Protein AF-A0A7W7PZE7-F1 (afdb_monomer_lite)

Organism: NCBI:txid1768010

Structure (mmCIF, N/CA/C/O backbone):
data_AF-A0A7W7PZE7-F1
#
_entry.id   AF-A0A7W7PZE7-F1
#
loop_
_atom_site.group_PDB
_atom_site.id
_atom_site.type_symbol
_atom_site.label_atom_id
_atom_site.label_alt_id
_atom_site.label_comp_id
_atom_site.label_asym_id
_atom_site.label_entity_id
_atom_site.label_seq_id
_atom_site.pdbx_PDB_ins_code
_atom_site.Cartn_x
_atom_site.Cartn_y
_atom_site.Cartn_z
_atom_site.occupancy
_atom_site.B_iso_or_equiv
_atom_site.auth_seq_id
_atom_site.auth_comp_id
_atom_site.auth_asym_id
_atom_site.auth_atom_id
_atom_site.pdbx_PDB_model_num
ATOM 1 N N . MET A 1 1 ? -5.953 -10.919 10.965 1.00 66.94 1 MET A N 1
ATOM 2 C CA . MET A 1 1 ? -4.791 -10.541 10.137 1.00 66.94 1 MET A CA 1
ATOM 3 C C . MET A 1 1 ? -4.738 -11.522 8.988 1.00 66.94 1 MET A C 1
ATOM 5 O O . MET A 1 1 ? -4.886 -12.712 9.246 1.00 66.94 1 MET A O 1
ATOM 9 N N . SER A 1 2 ? -4.604 -11.044 7.757 1.00 80.31 2 SER A N 1
ATOM 10 C CA . SER A 1 2 ? -4.505 -11.894 6.566 1.00 80.31 2 SER A CA 1
ATOM 11 C C . SER A 1 2 ? -3.326 -11.434 5.724 1.00 80.31 2 SER A C 1
ATOM 13 O O . SER A 1 2 ? -3.260 -10.255 5.374 1.00 80.31 2 SER A O 1
ATOM 15 N N . GLN A 1 3 ? -2.411 -12.352 5.419 1.00 86.31 3 GLN A N 1
ATOM 16 C CA . GLN A 1 3 ? -1.365 -12.116 4.433 1.00 86.31 3 GLN A CA 1
ATOM 17 C C . GLN A 1 3 ? -1.942 -12.370 3.040 1.00 86.31 3 GLN A C 1
ATOM 19 O O . GLN A 1 3 ? -2.622 -13.373 2.824 1.00 86.31 3 GLN A O 1
ATOM 24 N N . GLN A 1 4 ? -1.689 -11.442 2.132 1.00 87.06 4 GLN A N 1
ATOM 25 C CA . GLN A 1 4 ? -2.063 -11.490 0.728 1.00 87.06 4 GLN A CA 1
ATOM 26 C C . GLN A 1 4 ? -0.790 -11.436 -0.122 1.00 87.06 4 GLN A C 1
ATOM 28 O O . GLN A 1 4 ? 0.252 -10.951 0.329 1.00 87.06 4 GLN A O 1
ATOM 33 N N . GLU A 1 5 ? -0.876 -11.975 -1.330 1.00 89.06 5 GLU A N 1
ATOM 34 C CA . GLU A 1 5 ? 0.206 -12.034 -2.309 1.00 89.06 5 GLU A CA 1
ATOM 35 C C . GLU A 1 5 ? -0.372 -11.638 -3.660 1.00 89.06 5 GLU A C 1
ATOM 37 O O . GLU A 1 5 ? -1.412 -12.160 -4.057 1.00 89.06 5 GLU A O 1
ATOM 42 N N . GLU A 1 6 ? 0.292 -10.706 -4.331 1.00 86.06 6 GLU A N 1
ATOM 43 C CA . GLU A 1 6 ? -0.097 -10.204 -5.643 1.00 86.06 6 GLU A CA 1
ATOM 44 C C . GLU A 1 6 ? 1.108 -10.313 -6.570 1.00 86.06 6 GLU A C 1
ATOM 46 O O . GLU A 1 6 ? 2.214 -9.882 -6.229 1.00 86.06 6 GLU A O 1
ATOM 51 N N . SER A 1 7 ? 0.891 -10.899 -7.745 1.00 89.69 7 SER A N 1
ATOM 52 C CA . SER A 1 7 ? 1.928 -11.057 -8.758 1.00 89.69 7 SER A CA 1
ATOM 53 C C . SER A 1 7 ? 1.374 -10.886 -10.166 1.00 89.69 7 SER A C 1
ATOM 55 O O . SER A 1 7 ? 0.198 -11.147 -10.428 1.00 89.69 7 SER A O 1
ATOM 57 N N . GLY A 1 8 ? 2.225 -10.433 -11.082 1.00 88.38 8 GLY A N 1
ATOM 58 C CA . GLY A 1 8 ? 1.850 -10.228 -12.474 1.00 88.38 8 GLY A CA 1
ATOM 59 C C . GLY A 1 8 ? 2.767 -9.258 -13.202 1.00 88.38 8 GLY A C 1
ATOM 60 O O . GLY A 1 8 ? 3.883 -8.976 -12.770 1.00 88.38 8 GLY A O 1
ATOM 61 N N . ASP A 1 9 ? 2.260 -8.728 -14.313 1.00 87.69 9 ASP A N 1
ATOM 62 C CA . ASP A 1 9 ? 2.932 -7.720 -15.125 1.00 87.69 9 ASP A CA 1
ATOM 63 C C . ASP A 1 9 ? 1.982 -6.551 -15.380 1.00 87.69 9 ASP A C 1
ATOM 65 O O . ASP A 1 9 ? 0.841 -6.737 -15.811 1.00 87.69 9 ASP A O 1
ATOM 69 N N . GLY A 1 10 ? 2.445 -5.327 -15.143 1.00 86.75 10 GLY A N 1
ATOM 70 C CA . GLY A 1 10 ? 1.607 -4.154 -15.359 1.00 86.75 10 GLY A CA 1
ATOM 71 C C . GLY A 1 10 ? 2.323 -2.829 -15.166 1.00 86.75 10 GLY A C 1
ATOM 72 O O . GLY A 1 10 ? 3.478 -2.760 -14.758 1.00 86.75 10 GLY A O 1
ATOM 73 N N . THR A 1 11 ? 1.611 -1.749 -15.463 1.00 87.56 11 THR A N 1
ATOM 74 C CA . THR A 1 11 ? 2.062 -0.392 -15.138 1.00 87.56 11 THR A CA 1
ATOM 75 C C . THR A 1 11 ? 1.926 -0.126 -13.641 1.00 87.56 11 THR A C 1
ATOM 77 O O . THR A 1 11 ? 1.115 -0.754 -12.958 1.00 87.56 11 THR A O 1
ATOM 80 N N . ALA A 1 12 ? 2.639 0.877 -13.127 1.00 82.00 12 ALA A N 1
ATOM 81 C CA . ALA A 1 12 ? 2.484 1.305 -11.734 1.00 82.00 12 ALA A CA 1
ATOM 82 C C . ALA A 1 12 ? 1.017 1.631 -11.373 1.00 82.00 12 ALA A C 1
ATOM 84 O O . ALA A 1 12 ? 0.568 1.339 -10.268 1.00 82.00 12 ALA A O 1
ATOM 85 N N . ALA A 1 13 ? 0.255 2.194 -12.321 1.00 80.50 13 ALA A N 1
ATOM 86 C CA . ALA A 1 13 ? -1.158 2.511 -12.128 1.00 80.50 13 ALA A CA 1
ATOM 87 C C . ALA A 1 13 ? -2.029 1.251 -11.995 1.00 80.50 13 ALA A C 1
ATOM 89 O O . ALA A 1 13 ? -2.841 1.173 -11.078 1.00 80.50 13 ALA A O 1
ATOM 90 N N . SER A 1 14 ? -1.833 0.252 -12.862 1.00 84.69 14 SER A N 1
ATOM 91 C CA . SER A 1 14 ? -2.598 -1.003 -12.799 1.00 84.69 14 SER A CA 1
ATOM 92 C C . SER A 1 14 ? -2.240 -1.852 -11.578 1.00 84.69 14 SER A C 1
ATOM 94 O O . SER A 1 14 ? -3.105 -2.532 -11.038 1.00 84.69 14 SER A O 1
ATOM 96 N N . ILE A 1 15 ? -0.985 -1.801 -11.116 1.00 86.50 15 ILE A N 1
ATOM 97 C CA . ILE A 1 15 ? -0.561 -2.501 -9.894 1.00 86.50 15 ILE A CA 1
ATOM 98 C C . ILE A 1 15 ? -1.246 -1.889 -8.667 1.00 86.50 15 ILE A C 1
ATOM 100 O O . ILE A 1 15 ? -1.814 -2.605 -7.846 1.00 86.50 15 ILE A O 1
ATOM 104 N N . ASN A 1 16 ? -1.258 -0.557 -8.569 1.00 83.81 16 ASN A N 1
ATOM 105 C CA . ASN A 1 16 ? -1.967 0.139 -7.497 1.00 83.81 16 ASN A CA 1
ATOM 106 C C . ASN A 1 16 ? -3.475 -0.140 -7.530 1.00 83.81 16 ASN A C 1
ATOM 108 O O . ASN A 1 16 ? -4.083 -0.321 -6.479 1.00 83.81 16 ASN A O 1
ATOM 112 N N . GLU A 1 17 ? -4.086 -0.183 -8.715 1.00 82.38 17 GLU A N 1
ATOM 113 C CA . GLU A 1 17 ? -5.503 -0.524 -8.860 1.00 82.38 17 GLU A CA 1
ATOM 114 C C . GLU A 1 17 ? -5.819 -1.910 -8.301 1.00 82.38 17 GLU A C 1
ATOM 116 O O . GLU A 1 17 ? -6.759 -2.042 -7.520 1.00 82.38 17 GLU A O 1
ATOM 121 N N . GLN A 1 18 ? -5.000 -2.916 -8.614 1.00 84.62 18 GLN A N 1
ATOM 122 C CA . GLN A 1 18 ? -5.161 -4.262 -8.060 1.00 84.62 18 GLN A CA 1
ATOM 123 C C . GLN A 1 18 ? -4.983 -4.283 -6.539 1.00 84.62 18 GLN A C 1
ATOM 125 O O . GLN A 1 18 ? -5.824 -4.832 -5.830 1.00 84.62 18 GLN A O 1
ATOM 130 N N . PHE A 1 19 ? -3.951 -3.611 -6.022 1.00 85.75 19 PHE A N 1
ATOM 131 C CA . PHE A 1 19 ? -3.728 -3.475 -4.582 1.00 85.75 19 PHE A CA 1
ATOM 132 C C . PHE A 1 19 ? -4.938 -2.865 -3.858 1.00 85.75 19 PHE A C 1
ATOM 134 O O . PHE A 1 19 ? -5.409 -3.399 -2.852 1.00 85.75 19 PHE A O 1
ATOM 141 N N . PHE A 1 20 ? -5.480 -1.759 -4.374 1.00 83.94 20 PHE A N 1
ATOM 142 C CA . PHE A 1 20 ? -6.634 -1.110 -3.758 1.00 83.94 20 PHE A CA 1
ATOM 143 C C . PHE A 1 20 ? -7.923 -1.893 -3.949 1.00 83.94 20 PHE A C 1
ATOM 145 O O . PHE A 1 20 ? -8.741 -1.910 -3.033 1.00 83.94 20 PHE A O 1
ATOM 152 N N . ALA A 1 21 ? -8.099 -2.585 -5.073 1.00 81.56 21 ALA A N 1
ATOM 153 C CA . ALA A 1 21 ? -9.205 -3.515 -5.240 1.00 81.56 21 ALA A CA 1
ATOM 154 C C . ALA A 1 21 ? -9.149 -4.629 -4.182 1.00 81.56 21 ALA A C 1
ATOM 156 O O . ALA A 1 21 ? -10.174 -4.926 -3.579 1.00 81.56 21 ALA A O 1
ATOM 157 N N . ALA A 1 22 ? -7.970 -5.184 -3.881 1.00 81.56 22 ALA A N 1
ATOM 158 C CA . ALA A 1 22 ? -7.802 -6.219 -2.858 1.00 81.56 22 ALA A CA 1
ATOM 159 C C . ALA A 1 22 ? -8.098 -5.710 -1.434 1.00 81.56 22 ALA A C 1
ATOM 161 O O . ALA A 1 22 ? -8.791 -6.378 -0.663 1.00 81.56 22 ALA A O 1
ATOM 162 N N . ILE A 1 23 ? -7.634 -4.503 -1.089 1.00 79.81 23 ILE A N 1
ATOM 163 C CA . ILE A 1 23 ? -7.888 -3.884 0.225 1.00 79.81 23 ILE A CA 1
ATOM 164 C C . ILE A 1 23 ? -9.363 -3.501 0.386 1.00 79.81 23 ILE A C 1
ATOM 166 O O . ILE A 1 23 ? -9.983 -3.752 1.422 1.00 79.81 23 ILE A O 1
ATOM 170 N N . LEU A 1 24 ? -9.946 -2.909 -0.654 1.00 77.62 24 LEU A N 1
ATOM 171 C CA . LEU A 1 24 ? -11.306 -2.387 -0.626 1.00 77.62 24 LEU A CA 1
ATOM 172 C C . LEU A 1 24 ? -12.354 -3.436 -1.016 1.00 77.62 24 LEU A C 1
ATOM 174 O O . LEU A 1 24 ? -13.534 -3.143 -0.888 1.00 77.62 24 LEU A O 1
ATOM 178 N N . ALA A 1 25 ? -11.982 -4.661 -1.406 1.00 70.31 25 ALA A N 1
ATOM 179 C CA . ALA A 1 25 ? -12.926 -5.732 -1.757 1.00 70.31 25 ALA A CA 1
ATOM 180 C C . ALA A 1 25 ? -13.952 -6.034 -0.647 1.00 70.31 25 ALA A C 1
ATOM 182 O O . ALA A 1 25 ? -15.060 -6.490 -0.926 1.00 70.31 25 ALA A O 1
ATOM 183 N N . GLY A 1 26 ? -13.601 -5.772 0.619 1.00 62.88 26 GLY A N 1
ATOM 184 C CA . GLY A 1 26 ? -14.521 -5.896 1.756 1.00 62.88 26 GLY A CA 1
ATOM 185 C C . GLY A 1 26 ? -15.591 -4.798 1.832 1.00 62.88 26 GLY A C 1
ATOM 186 O O . GLY A 1 26 ? -16.571 -4.942 2.561 1.00 62.88 26 GLY A O 1
ATOM 187 N N . LEU A 1 27 ? -15.420 -3.709 1.087 1.00 61.91 27 LEU A N 1
ATOM 188 C CA . LEU A 1 27 ? -16.374 -2.623 0.934 1.00 61.91 27 LEU A CA 1
ATOM 189 C C . LEU A 1 27 ? -17.111 -2.863 -0.375 1.00 61.91 27 LEU A C 1
ATOM 191 O O . LEU A 1 27 ? -16.576 -2.654 -1.457 1.00 61.91 27 LEU A O 1
ATOM 195 N N . SER A 1 28 ? -18.351 -3.323 -0.297 1.00 55.59 28 SER A N 1
ATOM 196 C CA . SER A 1 28 ? -19.203 -3.443 -1.476 1.00 55.59 28 SER A CA 1
ATOM 197 C C . SER A 1 28 ? -19.337 -2.075 -2.168 1.00 55.59 28 SER A C 1
ATOM 199 O O . SER A 1 28 ? -20.077 -1.216 -1.687 1.00 55.59 28 SER A O 1
ATOM 201 N N . GLY A 1 29 ? -18.614 -1.854 -3.267 1.00 62.59 29 GLY A N 1
ATOM 202 C CA . GLY A 1 29 ? -18.602 -0.583 -3.988 1.00 62.59 29 GLY A CA 1
ATOM 203 C C . GLY A 1 29 ? -17.590 -0.565 -5.132 1.00 62.59 29 GLY A C 1
ATOM 204 O O . GLY A 1 29 ? -16.613 -1.308 -5.123 1.00 62.59 29 GLY A O 1
ATOM 205 N N . ASP A 1 30 ? -17.846 0.277 -6.131 1.00 67.94 30 ASP A N 1
ATOM 206 C CA . ASP A 1 30 ? -16.893 0.541 -7.209 1.00 67.94 30 ASP A CA 1
ATOM 207 C C . ASP A 1 30 ? -15.749 1.424 -6.683 1.00 67.94 30 ASP A C 1
ATOM 209 O O . ASP A 1 30 ? -15.992 2.490 -6.111 1.00 67.94 30 ASP A O 1
ATOM 213 N N . VAL A 1 31 ? -14.506 0.974 -6.866 1.00 69.31 31 VAL A N 1
ATOM 214 C CA . VAL A 1 31 ? -13.285 1.686 -6.456 1.00 69.31 31 VAL A CA 1
ATOM 215 C C . VAL A 1 31 ? -12.789 2.671 -7.514 1.00 69.31 31 VAL A C 1
ATOM 217 O O . VAL A 1 31 ? -11.997 3.561 -7.194 1.00 69.31 31 VAL A O 1
ATOM 220 N N . ALA A 1 32 ? -13.281 2.580 -8.754 1.00 74.50 32 ALA A N 1
ATOM 221 C CA . ALA A 1 32 ? -12.875 3.459 -9.847 1.00 74.50 32 ALA A CA 1
ATOM 222 C C . ALA A 1 32 ? -13.007 4.965 -9.522 1.00 74.50 32 ALA A C 1
ATOM 224 O O . ALA A 1 32 ? -12.082 5.715 -9.847 1.00 74.50 32 ALA A O 1
ATOM 225 N N . PRO A 1 33 ? -14.063 5.448 -8.826 1.00 78.50 33 PRO A N 1
ATOM 226 C CA . PRO A 1 33 ? -14.209 6.872 -8.513 1.00 78.50 33 PRO A CA 1
ATOM 227 C C . PRO A 1 33 ? -13.128 7.434 -7.582 1.00 78.50 33 PRO A C 1
ATOM 229 O O . PRO A 1 33 ? -12.837 8.628 -7.640 1.00 78.50 33 PRO A O 1
ATOM 232 N N . ILE A 1 34 ? -12.538 6.601 -6.716 1.00 78.62 34 ILE A N 1
ATOM 233 C CA . ILE A 1 34 ? -11.526 7.026 -5.734 1.00 78.62 34 ILE A CA 1
ATOM 234 C C . ILE A 1 34 ? -10.097 6.664 -6.166 1.00 78.62 34 ILE A C 1
ATOM 236 O O . ILE A 1 34 ? -9.128 7.178 -5.608 1.00 78.62 34 ILE A O 1
ATOM 240 N N . LEU A 1 35 ? -9.946 5.842 -7.206 1.00 76.75 35 LEU A N 1
ATOM 241 C CA . LEU A 1 35 ? -8.659 5.327 -7.665 1.00 76.75 35 LEU A CA 1
ATOM 242 C C . LEU A 1 35 ? -7.646 6.435 -7.998 1.00 76.75 35 LEU A C 1
ATOM 244 O O . LEU A 1 35 ? -6.460 6.298 -7.706 1.00 76.75 35 LEU A O 1
ATOM 248 N N . GLY A 1 36 ? -8.101 7.560 -8.559 1.00 80.31 36 GLY A N 1
ATOM 249 C CA . GLY A 1 36 ? -7.237 8.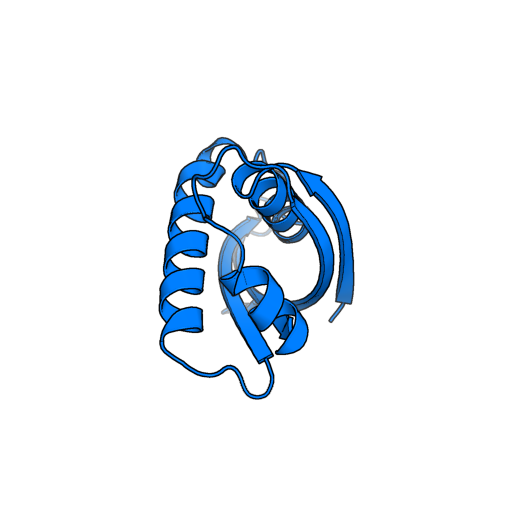712 -8.838 1.00 80.31 36 GLY A CA 1
ATOM 250 C C . GLY A 1 36 ? -6.595 9.298 -7.575 1.00 80.31 36 GLY A C 1
ATOM 251 O O . GLY A 1 36 ? -5.390 9.548 -7.554 1.00 80.31 36 GLY A O 1
ATOM 252 N N . TYR A 1 37 ? -7.381 9.451 -6.506 1.00 83.25 37 TYR A N 1
ATOM 253 C CA . TYR A 1 37 ? -6.891 9.911 -5.206 1.00 83.25 37 TYR A CA 1
ATOM 254 C C . TYR A 1 37 ? -5.924 8.895 -4.585 1.00 83.25 37 TYR A C 1
ATOM 256 O O . TYR A 1 37 ? -4.824 9.252 -4.169 1.00 83.25 37 TYR A O 1
ATOM 264 N N . LEU A 1 38 ? -6.290 7.612 -4.600 1.00 83.25 38 LEU A N 1
ATOM 265 C CA . LEU A 1 38 ? -5.472 6.536 -4.036 1.00 83.25 38 LEU A CA 1
ATOM 266 C C . LEU A 1 38 ? -4.119 6.388 -4.750 1.00 83.25 38 LEU A C 1
ATOM 268 O O . LEU A 1 38 ? -3.088 6.211 -4.101 1.00 83.25 38 LEU A O 1
ATOM 272 N N . ASN A 1 39 ? -4.092 6.544 -6.076 1.00 81.69 39 ASN A N 1
ATOM 273 C CA . ASN A 1 39 ? -2.852 6.580 -6.852 1.00 81.69 39 ASN A CA 1
ATOM 274 C C . ASN A 1 39 ? -1.943 7.747 -6.449 1.00 81.69 39 ASN A C 1
ATOM 276 O O . ASN A 1 39 ? -0.723 7.580 -6.367 1.00 81.69 39 ASN A O 1
ATOM 280 N N . GLN A 1 40 ? -2.522 8.919 -6.181 1.00 83.88 40 GLN A N 1
ATOM 281 C CA . GLN A 1 40 ? -1.761 10.076 -5.723 1.00 83.88 40 GLN A CA 1
ATOM 282 C C . GLN A 1 40 ? -1.177 9.854 -4.321 1.00 83.88 40 GLN A C 1
ATOM 284 O O . GLN A 1 40 ? -0.007 10.164 -4.093 1.00 83.88 40 GLN A O 1
ATOM 289 N N . GLU A 1 41 ? -1.939 9.253 -3.406 1.00 84.56 41 GLU A N 1
ATOM 290 C CA . GLU A 1 41 ? -1.427 8.912 -2.075 1.00 84.56 41 GLU A CA 1
ATOM 291 C C . GLU A 1 41 ? -0.327 7.844 -2.122 1.00 84.56 41 GLU A C 1
ATOM 293 O O . GLU A 1 41 ? 0.670 7.963 -1.412 1.00 84.56 41 GLU A O 1
ATOM 298 N N . MET A 1 42 ? -0.415 6.854 -3.017 1.00 83.62 42 MET A N 1
ATOM 299 C CA . MET A 1 42 ? 0.682 5.896 -3.218 1.00 83.62 42 MET A CA 1
ATOM 300 C C . MET A 1 42 ? 1.959 6.565 -3.720 1.00 83.62 42 MET A C 1
ATOM 302 O O . MET A 1 42 ? 3.047 6.238 -3.245 1.00 83.62 42 MET A O 1
ATOM 306 N N . ALA A 1 43 ? 1.850 7.533 -4.633 1.00 83.25 43 ALA A N 1
ATOM 307 C CA . ALA A 1 43 ? 3.006 8.314 -5.063 1.00 83.25 43 ALA A CA 1
ATOM 308 C C . ALA A 1 43 ? 3.626 9.095 -3.887 1.00 83.25 43 ALA A C 1
ATOM 310 O O . ALA A 1 43 ? 4.852 9.141 -3.752 1.00 83.25 43 ALA A O 1
ATOM 311 N N . ASN A 1 44 ? 2.800 9.643 -2.987 1.00 84.50 44 ASN A N 1
ATOM 312 C CA . ASN A 1 44 ? 3.275 10.299 -1.766 1.00 84.50 44 ASN A CA 1
ATOM 313 C C . ASN A 1 44 ? 3.994 9.316 -0.832 1.00 84.50 44 ASN A C 1
ATOM 315 O O . ASN A 1 44 ? 5.090 9.627 -0.357 1.00 84.50 44 ASN A O 1
ATOM 319 N N . ILE A 1 45 ? 3.420 8.129 -0.601 1.00 84.94 45 ILE A N 1
ATOM 320 C CA . ILE A 1 45 ? 4.047 7.061 0.191 1.00 84.94 45 ILE A CA 1
ATOM 321 C C . ILE A 1 45 ? 5.406 6.718 -0.414 1.00 84.94 45 ILE A C 1
ATOM 323 O O . ILE A 1 45 ? 6.401 6.719 0.302 1.00 84.94 45 ILE A O 1
ATOM 327 N N . GLN A 1 46 ? 5.493 6.546 -1.735 1.00 85.56 46 GLN A N 1
ATOM 328 C CA . GLN A 1 46 ? 6.753 6.260 -2.417 1.00 85.56 46 GLN A CA 1
ATOM 329 C C . GLN A 1 46 ? 7.821 7.332 -2.174 1.00 85.56 46 GLN A C 1
ATOM 331 O O . GLN A 1 46 ? 8.979 7.006 -1.905 1.00 85.56 46 GLN A O 1
ATOM 336 N N . VAL A 1 47 ? 7.448 8.613 -2.230 1.00 85.25 47 VAL A N 1
ATOM 337 C CA . VAL A 1 47 ? 8.363 9.725 -1.935 1.00 85.25 47 VAL A CA 1
ATOM 338 C C . VAL A 1 47 ? 8.847 9.680 -0.483 1.00 85.25 47 VAL A C 1
ATOM 340 O O . VAL A 1 47 ? 10.023 9.945 -0.232 1.00 85.25 47 VAL A O 1
ATOM 343 N N . GLN A 1 48 ? 7.979 9.348 0.475 1.00 83.62 48 GLN A N 1
ATOM 344 C CA . GLN A 1 48 ? 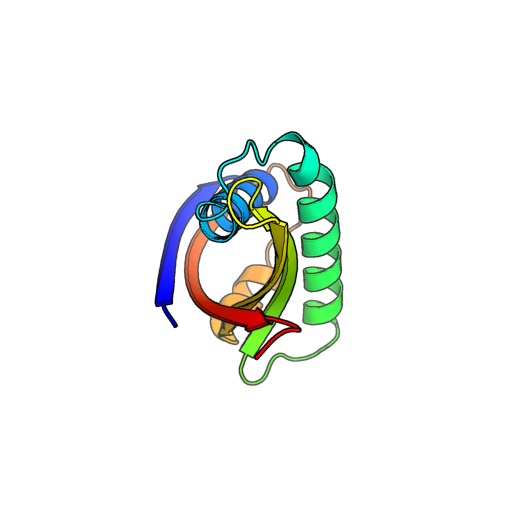8.369 9.232 1.885 1.00 83.62 48 GLN A CA 1
ATOM 345 C C . GLN A 1 48 ? 9.261 8.010 2.133 1.00 83.62 48 GLN A C 1
ATOM 347 O O . GLN A 1 48 ? 10.291 8.137 2.798 1.00 83.62 48 GLN A O 1
ATOM 352 N N . THR A 1 49 ? 8.934 6.867 1.528 1.00 84.31 49 THR A N 1
ATOM 353 C CA . THR A 1 49 ? 9.742 5.642 1.570 1.00 84.31 49 THR A CA 1
ATOM 354 C C . THR A 1 49 ? 11.132 5.874 0.970 1.00 84.31 49 THR A C 1
ATOM 356 O O . THR A 1 49 ? 12.122 5.432 1.531 1.00 84.31 49 THR A O 1
ATOM 359 N N . LYS A 1 50 ? 11.259 6.660 -0.109 1.00 84.62 50 LYS A N 1
ATOM 360 C CA . LYS A 1 50 ? 12.568 7.036 -0.684 1.00 84.62 50 LYS A CA 1
ATOM 361 C C . LYS A 1 50 ? 13.425 7.898 0.252 1.00 84.62 50 LYS A C 1
ATOM 363 O O . LYS A 1 50 ? 14.650 7.850 0.178 1.00 84.62 50 LYS A O 1
ATOM 368 N N . LYS A 1 51 ? 12.804 8.712 1.112 1.00 84.88 51 LYS A N 1
ATOM 369 C CA . LYS A 1 51 ? 13.509 9.609 2.048 1.00 84.88 51 LYS A CA 1
ATOM 370 C C . LYS A 1 51 ? 14.001 8.900 3.308 1.00 84.88 51 LYS A C 1
ATOM 372 O O . LYS A 1 51 ? 14.898 9.415 3.973 1.00 84.88 51 LYS A O 1
ATOM 377 N N . SER A 1 52 ? 13.412 7.757 3.644 1.00 78.31 52 SER A N 1
ATOM 378 C CA . SER A 1 52 ? 13.637 7.057 4.907 1.00 78.31 52 SER A CA 1
ATOM 379 C C . SER A 1 52 ? 13.971 5.600 4.637 1.00 78.31 52 SER A C 1
ATOM 381 O O . SER A 1 52 ? 13.171 4.884 4.051 1.00 78.31 52 SER A O 1
ATOM 383 N N . LYS A 1 53 ? 15.132 5.124 5.095 1.00 78.44 53 LYS A N 1
ATOM 384 C CA . LYS A 1 53 ? 15.472 3.704 4.957 1.00 78.44 53 LYS A CA 1
ATOM 385 C C . LYS A 1 53 ? 14.467 2.860 5.748 1.00 78.44 53 LYS A C 1
ATOM 387 O O . LYS A 1 53 ? 14.458 2.920 6.976 1.00 78.44 53 LYS A O 1
ATOM 392 N N . VAL A 1 54 ? 13.649 2.072 5.051 1.00 83.38 54 VAL A N 1
ATOM 393 C CA . VAL A 1 54 ? 12.746 1.100 5.678 1.00 83.38 54 VAL A CA 1
ATOM 394 C C . VAL A 1 54 ? 13.592 -0.020 6.271 1.00 83.38 54 VAL A C 1
ATOM 396 O O . VAL A 1 54 ? 14.340 -0.687 5.563 1.00 83.38 54 VAL A O 1
ATOM 399 N N . THR A 1 55 ? 13.523 -0.199 7.587 1.00 79.31 55 THR A N 1
ATOM 400 C CA . THR A 1 55 ? 14.321 -1.205 8.309 1.00 79.31 55 THR A CA 1
ATOM 401 C C . THR A 1 55 ? 13.526 -2.440 8.713 1.00 79.31 55 THR A C 1
ATOM 403 O O . THR A 1 55 ? 14.130 -3.430 9.112 1.00 79.31 55 THR A O 1
ATOM 406 N N . SER A 1 56 ? 12.194 -2.392 8.624 1.00 86.06 56 SER A N 1
ATOM 407 C CA . SER A 1 56 ? 11.314 -3.506 8.988 1.00 86.06 56 SER A CA 1
ATOM 408 C C . SER A 1 56 ? 10.095 -3.555 8.073 1.00 86.06 56 SER A C 1
ATOM 410 O O . SER A 1 56 ? 10.023 -4.407 7.191 1.00 86.06 56 SER A O 1
ATOM 412 N N . GLU A 1 57 ? 9.162 -2.621 8.256 1.00 87.62 57 GLU A N 1
ATOM 413 C CA . GLU A 1 57 ? 7.876 -2.602 7.562 1.00 87.62 57 GLU A CA 1
ATOM 414 C C . GLU A 1 57 ? 7.547 -1.190 7.077 1.00 87.62 57 GLU A C 1
ATOM 416 O O . GLU A 1 57 ? 7.962 -0.196 7.680 1.00 87.62 57 GLU A O 1
ATOM 421 N N . PHE A 1 58 ? 6.783 -1.111 5.994 1.00 87.50 58 PHE A N 1
ATOM 422 C CA . PHE A 1 58 ? 6.169 0.122 5.514 1.00 87.50 58 PHE A CA 1
ATOM 423 C C . PHE A 1 58 ? 4.735 -0.169 5.086 1.00 87.50 58 PHE A C 1
ATOM 425 O O . PHE A 1 58 ? 4.403 -1.298 4.726 1.00 87.50 58 PHE A O 1
ATOM 432 N N . GLY A 1 59 ? 3.871 0.836 5.128 1.00 86.12 59 GLY A N 1
ATOM 433 C CA . GLY A 1 59 ? 2.464 0.614 4.849 1.00 86.12 59 GLY A CA 1
ATOM 434 C C . GLY A 1 59 ? 1.631 1.877 4.902 1.00 86.12 59 GLY A C 1
ATOM 435 O O . GLY A 1 59 ? 2.148 2.986 5.040 1.00 86.12 59 GLY A O 1
ATOM 436 N N . THR A 1 60 ? 0.324 1.679 4.807 1.00 85.50 60 THR A N 1
ATOM 437 C CA . THR A 1 60 ? -0.684 2.730 4.883 1.00 85.50 60 THR A CA 1
ATOM 438 C C . THR A 1 60 ? -1.840 2.304 5.778 1.00 85.50 60 THR A C 1
ATOM 440 O O . THR A 1 60 ? -2.129 1.115 5.931 1.00 85.50 60 THR A O 1
ATOM 443 N N . VAL A 1 61 ? -2.504 3.288 6.381 1.00 85.81 61 VAL A N 1
ATOM 444 C CA . VAL A 1 61 ? -3.729 3.093 7.157 1.00 85.81 61 VAL A CA 1
ATOM 445 C C . VAL A 1 61 ? -4.884 3.700 6.374 1.00 85.81 61 VAL A C 1
ATOM 447 O O . VAL A 1 61 ? -4.854 4.885 6.048 1.00 85.81 61 VAL A O 1
ATOM 450 N N . ILE A 1 62 ? -5.919 2.905 6.118 1.00 81.44 62 ILE A N 1
ATOM 451 C CA . ILE A 1 62 ? -7.166 3.356 5.500 1.00 81.44 62 ILE A CA 1
ATOM 452 C C . ILE A 1 62 ? -8.266 3.331 6.558 1.00 81.44 62 ILE A C 1
ATOM 454 O O . ILE A 1 62 ? -8.562 2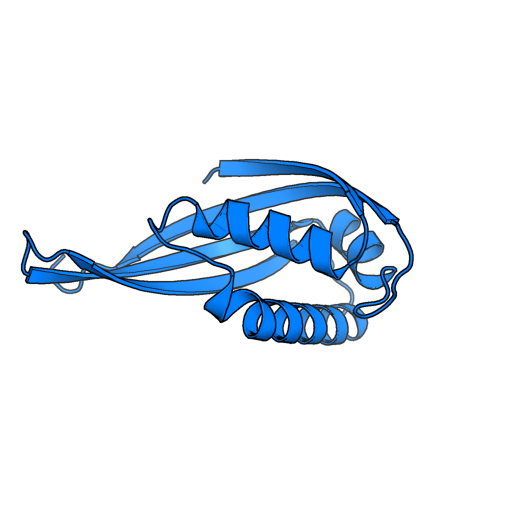.289 7.139 1.00 81.44 62 ILE A O 1
ATOM 458 N N . GLY A 1 63 ? -8.860 4.493 6.823 1.00 80.69 63 GLY A N 1
ATOM 459 C CA . GLY A 1 63 ? -10.041 4.626 7.671 1.00 80.69 63 GLY A CA 1
ATOM 460 C C . GLY A 1 63 ? -11.312 4.581 6.831 1.00 80.69 63 GLY A C 1
ATOM 461 O O . GLY A 1 63 ? -11.436 5.307 5.847 1.00 80.69 63 GLY A O 1
ATOM 462 N N . LEU A 1 64 ? -12.258 3.738 7.226 1.00 77.44 64 LEU A N 1
ATOM 463 C CA . LEU A 1 64 ? -13.502 3.482 6.515 1.00 77.44 64 LEU A CA 1
ATOM 464 C C . LEU A 1 64 ? -14.659 3.728 7.466 1.00 77.44 64 LEU A C 1
ATOM 466 O O . LEU A 1 64 ? -14.725 3.121 8.530 1.00 77.44 64 LEU A O 1
ATOM 470 N N . ILE A 1 65 ? -15.573 4.611 7.082 1.00 76.50 65 ILE A N 1
ATOM 471 C CA . ILE A 1 65 ? -16.781 4.888 7.856 1.00 76.50 65 ILE A CA 1
ATOM 472 C C . ILE A 1 65 ? -17.946 4.265 7.100 1.00 76.50 65 ILE A C 1
ATOM 474 O O . ILE A 1 65 ? -18.290 4.707 6.005 1.00 76.50 65 ILE A O 1
ATOM 478 N N . SER A 1 66 ? -18.536 3.226 7.682 1.00 70.12 66 SER A N 1
ATOM 479 C CA . SER A 1 66 ? -19.715 2.563 7.141 1.00 70.12 66 SER A CA 1
ATOM 480 C C . SER A 1 66 ? -20.935 2.912 7.979 1.00 70.12 66 SER A C 1
ATOM 482 O O . SER A 1 66 ? -20.926 2.803 9.206 1.00 70.12 66 SER A O 1
ATOM 484 N N . VAL A 1 67 ? -22.008 3.309 7.301 1.00 66.31 67 VAL A N 1
ATOM 485 C CA . VAL A 1 67 ? -23.338 3.389 7.900 1.00 66.31 67 VAL A CA 1
ATOM 486 C C . VAL A 1 67 ? -24.055 2.107 7.514 1.00 66.31 67 VAL A C 1
ATOM 488 O O . VAL A 1 67 ? -24.464 1.962 6.366 1.00 66.31 67 VAL A O 1
ATOM 491 N N . MET A 1 68 ? -24.207 1.170 8.452 1.00 61.72 68 MET A N 1
ATOM 492 C CA . MET A 1 68 ? -25.044 -0.009 8.225 1.00 61.72 68 MET A CA 1
ATOM 493 C C . MET A 1 68 ? -26.516 0.404 8.376 1.00 61.72 68 MET A C 1
ATOM 495 O O . MET A 1 68 ? -26.965 0.599 9.510 1.00 61.72 68 MET A O 1
ATOM 499 N N . PRO A 1 69 ? -27.305 0.517 7.285 1.00 54.47 69 PRO A N 1
ATOM 500 C CA . PRO A 1 69 ? -28.642 1.117 7.351 1.00 54.47 69 PRO A CA 1
ATOM 501 C C . PRO A 1 69 ? -29.608 0.324 8.238 1.00 54.47 69 PRO A C 1
ATOM 503 O O . PRO A 1 69 ? -30.523 0.889 8.823 1.00 54.47 69 PRO A O 1
ATOM 506 N N . VAL A 1 70 ? -29.381 -0.988 8.362 1.00 56.75 70 VAL A N 1
ATOM 507 C CA . VAL A 1 70 ? -30.202 -1.903 9.169 1.00 56.75 70 VAL A CA 1
ATOM 508 C C . VAL A 1 70 ? -29.929 -1.760 10.671 1.00 56.75 70 VAL A C 1
ATOM 510 O O . VAL A 1 70 ? -30.813 -2.034 11.474 1.00 56.75 70 VAL A O 1
ATOM 513 N N . LEU A 1 71 ? -28.724 -1.330 11.059 1.00 57.84 71 LEU A N 1
ATOM 514 C CA . LEU A 1 71 ? -28.319 -1.235 12.466 1.00 57.84 71 LEU A CA 1
ATOM 515 C C . LEU A 1 71 ? -28.330 0.208 12.990 1.00 57.84 71 LEU A C 1
ATOM 517 O O . LEU A 1 71 ? -28.319 0.400 14.199 1.00 57.84 71 LEU A O 1
ATOM 521 N N . ASN A 1 72 ? -28.369 1.220 12.111 1.00 64.56 72 ASN A N 1
ATOM 522 C CA . ASN A 1 72 ? -28.216 2.641 12.465 1.00 64.56 72 ASN A CA 1
ATOM 523 C C . ASN A 1 72 ? -26.970 2.923 13.334 1.00 64.56 72 ASN A C 1
ATOM 525 O O . ASN A 1 72 ? -26.926 3.891 14.091 1.00 64.56 72 ASN A O 1
ATOM 529 N N . VAL A 1 73 ? -25.957 2.059 13.227 1.00 66.12 73 VAL A N 1
ATOM 530 C CA . VAL A 1 73 ? -24.665 2.204 13.895 1.00 66.12 73 VAL A CA 1
ATOM 531 C C . VAL A 1 73 ? -23.651 2.634 12.847 1.00 66.12 73 VAL A C 1
ATOM 533 O O . VAL A 1 73 ? -23.540 2.025 11.778 1.00 66.12 73 VAL A O 1
ATOM 536 N N . VAL A 1 74 ? -22.928 3.707 13.159 1.00 70.19 74 VAL A N 1
ATOM 537 C CA . VAL A 1 74 ? -21.744 4.114 12.407 1.00 70.19 74 VAL A CA 1
ATOM 538 C C . VAL A 1 74 ? -20.600 3.228 12.872 1.00 70.19 74 VAL A C 1
ATOM 540 O O . VAL A 1 74 ? -20.186 3.312 14.027 1.00 70.19 74 VAL A O 1
ATOM 543 N N . VAL A 1 75 ? -20.106 2.378 11.979 1.00 72.12 75 VAL A N 1
ATOM 544 C CA . VAL A 1 75 ? -18.929 1.550 12.239 1.00 72.12 75 VAL A CA 1
ATOM 545 C C . VAL A 1 75 ? -17.745 2.194 11.541 1.00 72.12 75 VAL A C 1
ATOM 547 O O . VAL A 1 75 ? -17.773 2.405 10.326 1.00 72.12 75 VAL A O 1
ATOM 550 N N . THR A 1 76 ? -16.701 2.491 12.311 1.00 78.69 76 THR A N 1
ATOM 551 C CA . THR A 1 76 ? -15.427 2.951 11.757 1.00 78.69 76 THR A CA 1
ATOM 552 C C . THR A 1 76 ? -14.459 1.778 11.737 1.00 78.69 76 THR A C 1
ATOM 554 O O . THR A 1 76 ? -14.061 1.276 12.784 1.00 78.69 76 THR A O 1
ATOM 557 N N . THR A 1 77 ? -14.057 1.338 10.552 1.00 76.75 77 THR A N 1
ATOM 558 C CA . THR A 1 77 ? -13.046 0.297 10.367 1.00 76.75 77 THR A CA 1
ATOM 559 C C . THR A 1 77 ? -11.734 0.939 9.943 1.00 76.75 77 THR A C 1
ATOM 561 O O . THR A 1 77 ? -11.679 1.642 8.940 1.00 76.75 77 THR A O 1
ATOM 564 N N . PHE A 1 78 ? -10.658 0.672 10.673 1.00 82.75 78 PHE A N 1
ATOM 565 C CA . PHE A 1 78 ? -9.302 0.991 10.245 1.00 82.75 78 PHE A CA 1
ATOM 566 C C . PHE A 1 78 ? -8.653 -0.258 9.666 1.00 82.75 78 PHE A C 1
ATOM 568 O O . PHE A 1 78 ? -8.611 -1.301 10.318 1.00 82.75 78 PHE A O 1
ATOM 575 N N . GLN A 1 79 ? -8.126 -0.148 8.456 1.00 84.69 79 GLN A N 1
ATOM 576 C CA . GLN A 1 79 ? -7.335 -1.188 7.820 1.00 84.69 79 GLN A CA 1
ATOM 577 C C . GLN A 1 79 ? -5.892 -0.718 7.751 1.00 84.69 79 GLN A C 1
ATOM 579 O O . GLN A 1 79 ? -5.593 0.287 7.109 1.00 84.69 79 GLN A O 1
ATOM 584 N N . TYR A 1 80 ? -4.997 -1.428 8.425 1.00 87.25 80 TYR A N 1
ATOM 585 C CA . TYR A 1 80 ? -3.566 -1.227 8.272 1.00 87.25 80 TYR A CA 1
ATOM 586 C C . TYR A 1 80 ? -3.032 -2.253 7.277 1.00 87.25 80 TYR A C 1
ATOM 588 O O . TYR A 1 80 ? -3.086 -3.455 7.543 1.00 87.25 80 TYR A O 1
ATOM 596 N N . ALA A 1 81 ? -2.557 -1.770 6.129 1.00 87.69 81 ALA A N 1
ATOM 597 C CA . ALA A 1 81 ? -1.939 -2.576 5.088 1.00 87.69 81 ALA A CA 1
ATOM 598 C C . ALA A 1 81 ? -0.435 -2.296 5.066 1.00 87.69 81 ALA A C 1
ATOM 600 O O . ALA A 1 81 ? -0.029 -1.156 4.838 1.00 87.69 81 ALA A O 1
ATOM 601 N N . TYR A 1 82 ? 0.388 -3.315 5.308 1.00 90.75 82 TYR A N 1
ATOM 602 C CA . TYR A 1 82 ? 1.842 -3.158 5.377 1.00 90.75 82 TYR A CA 1
ATOM 603 C C . TYR A 1 82 ? 2.597 -4.312 4.723 1.00 90.75 82 TYR A C 1
ATOM 605 O O . TYR A 1 82 ? 2.076 -5.417 4.569 1.00 90.75 82 TYR A O 1
ATOM 613 N N . SER A 1 83 ? 3.841 -4.048 4.343 1.00 91.12 83 SER A N 1
ATOM 614 C CA . SER A 1 83 ? 4.735 -4.996 3.686 1.00 91.12 83 SER A CA 1
ATOM 615 C C . SER A 1 83 ? 6.167 -4.879 4.223 1.00 91.12 83 SER A C 1
ATOM 617 O O . SER A 1 83 ? 6.466 -4.002 5.038 1.00 91.12 83 SER A O 1
ATOM 619 N N . SER A 1 84 ? 7.037 -5.798 3.805 1.00 90.44 84 SER A N 1
ATOM 620 C CA . SER A 1 84 ? 8.422 -5.914 4.262 1.00 90.44 84 SER A CA 1
ATOM 621 C C . SER A 1 84 ? 9.335 -4.848 3.645 1.00 90.44 84 SER A C 1
ATOM 623 O O . SER A 1 84 ? 9.011 -4.207 2.643 1.00 90.44 84 SER A O 1
ATOM 625 N N . ALA A 1 85 ? 10.528 -4.690 4.222 1.00 87.06 85 ALA A N 1
ATOM 626 C CA . ALA A 1 85 ? 11.588 -3.860 3.651 1.00 87.06 85 ALA A CA 1
ATOM 627 C C . ALA A 1 85 ? 12.003 -4.296 2.228 1.00 87.06 85 ALA A C 1
ATOM 629 O O . ALA A 1 85 ? 12.292 -3.444 1.397 1.00 87.06 85 ALA A O 1
ATOM 630 N N . GLU A 1 86 ? 11.966 -5.595 1.912 1.00 86.62 86 GLU A N 1
ATOM 631 C CA . GLU A 1 86 ? 12.297 -6.108 0.569 1.00 86.62 86 GLU A CA 1
ATOM 632 C C . GLU A 1 86 ? 11.308 -5.599 -0.488 1.00 86.62 86 GLU A C 1
ATOM 634 O O . GLU A 1 86 ? 11.700 -5.129 -1.558 1.00 86.62 86 GLU A O 1
ATOM 639 N N . THR A 1 87 ? 10.012 -5.608 -0.169 1.00 87.50 87 THR A N 1
ATOM 640 C CA . THR A 1 87 ? 8.992 -5.009 -1.034 1.00 87.50 87 THR A CA 1
ATOM 641 C C . THR A 1 87 ? 9.152 -3.491 -1.122 1.00 87.50 87 THR A C 1
ATOM 643 O O . THR A 1 87 ? 8.848 -2.916 -2.164 1.00 87.50 87 THR A O 1
ATOM 646 N N . ALA A 1 88 ? 9.668 -2.827 -0.081 1.00 85.50 88 ALA A N 1
ATOM 647 C CA . ALA A 1 88 ? 9.955 -1.392 -0.118 1.00 85.50 88 ALA A CA 1
ATOM 648 C C . ALA A 1 88 ? 11.054 -1.049 -1.138 1.00 85.50 88 ALA A C 1
ATOM 650 O O . ALA A 1 88 ? 10.933 -0.059 -1.866 1.00 85.50 88 ALA A O 1
ATOM 651 N N . ASP A 1 89 ? 12.100 -1.872 -1.230 1.00 85.94 89 ASP A N 1
ATOM 652 C CA . ASP A 1 89 ? 13.185 -1.688 -2.200 1.00 85.94 89 ASP A CA 1
ATOM 653 C C . ASP A 1 89 ? 12.659 -1.800 -3.639 1.00 85.94 89 ASP A C 1
ATOM 655 O O . ASP A 1 89 ? 12.912 -0.921 -4.468 1.00 85.94 89 ASP A O 1
ATOM 659 N N . TRP A 1 90 ? 11.836 -2.815 -3.925 1.00 87.25 90 TRP A N 1
ATOM 660 C CA . TRP A 1 90 ? 11.154 -2.921 -5.219 1.00 87.25 90 TRP A CA 1
ATOM 661 C C . TRP A 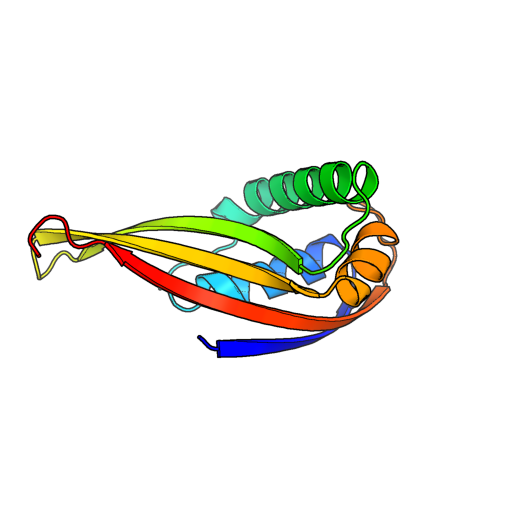1 90 ? 10.219 -1.729 -5.461 1.00 87.25 90 TRP A C 1
ATOM 663 O O . TRP A 1 90 ? 10.330 -1.044 -6.479 1.00 87.25 90 TRP A O 1
ATOM 673 N N . PHE A 1 91 ? 9.342 -1.420 -4.508 1.00 84.62 91 PHE A N 1
ATOM 674 C CA . PHE A 1 91 ? 8.348 -0.357 -4.629 1.00 84.62 91 PHE A CA 1
ATOM 675 C C . PHE A 1 91 ? 8.985 1.005 -4.913 1.00 84.62 91 PHE A C 1
ATOM 677 O O . PHE A 1 91 ? 8.464 1.780 -5.711 1.00 84.62 91 PHE A O 1
ATOM 684 N N . THR A 1 92 ? 10.130 1.311 -4.301 1.00 85.69 92 THR A N 1
ATOM 685 C CA . THR A 1 92 ? 10.847 2.570 -4.546 1.00 85.69 92 THR A CA 1
ATOM 686 C C . THR A 1 92 ? 11.591 2.600 -5.884 1.00 85.69 92 THR A C 1
ATOM 688 O O . THR A 1 92 ? 11.847 3.695 -6.393 1.00 85.69 92 THR A O 1
ATOM 691 N N . SER A 1 93 ? 11.883 1.445 -6.488 1.00 83.62 93 SER A N 1
ATOM 692 C CA . SER A 1 93 ? 12.486 1.347 -7.826 1.00 83.62 93 SER A CA 1
ATOM 693 C C . SER A 1 93 ? 11.499 1.616 -8.972 1.00 83.62 93 SER A C 1
ATOM 695 O O . SER A 1 93 ? 11.907 2.063 -10.043 1.00 83.62 93 SER A O 1
ATOM 697 N N . VAL A 1 94 ? 10.198 1.409 -8.740 1.00 81.69 94 VAL A N 1
ATOM 698 C CA . VAL A 1 94 ? 9.132 1.674 -9.718 1.00 81.69 94 VAL A CA 1
ATOM 699 C C . VAL A 1 94 ? 8.974 3.184 -9.943 1.00 81.69 94 VAL A C 1
ATOM 701 O O . VAL A 1 94 ? 9.093 3.985 -9.015 1.00 81.69 94 VAL A O 1
ATOM 704 N N . THR A 1 95 ? 8.661 3.616 -11.165 1.00 77.81 95 THR A N 1
ATOM 705 C CA . THR A 1 95 ? 8.340 5.028 -11.432 1.00 77.81 95 THR A CA 1
ATOM 706 C C . THR A 1 95 ? 6.827 5.228 -11.483 1.00 77.81 95 THR A C 1
ATOM 708 O O . THR A 1 95 ? 6.174 4.864 -12.461 1.00 77.81 95 THR A O 1
ATOM 711 N N . CYS A 1 96 ? 6.248 5.831 -10.438 1.00 67.25 96 CYS A N 1
ATOM 712 C CA . CYS A 1 96 ? 4.829 6.197 -10.433 1.00 67.25 96 CYS A CA 1
ATOM 713 C C . CYS A 1 96 ? 4.539 7.198 -11.568 1.00 67.25 96 CYS A C 1
ATOM 715 O O . CYS A 1 96 ? 5.137 8.271 -11.619 1.00 67.25 96 CYS A O 1
ATOM 717 N N . GLY A 1 97 ? 3.634 6.839 -12.484 1.00 66.31 97 GLY A N 1
ATOM 718 C CA . GLY A 1 97 ? 3.310 7.626 -13.683 1.00 66.31 97 GLY A CA 1
ATOM 719 C C . GLY A 1 97 ? 4.054 7.204 -14.954 1.00 66.31 97 GLY A C 1
ATOM 720 O O . GLY A 1 97 ? 3.762 7.734 -16.024 1.00 66.31 97 GLY A O 1
ATOM 721 N N . SER A 1 98 ? 4.975 6.239 -14.865 1.00 70.50 98 SER A N 1
ATOM 722 C CA .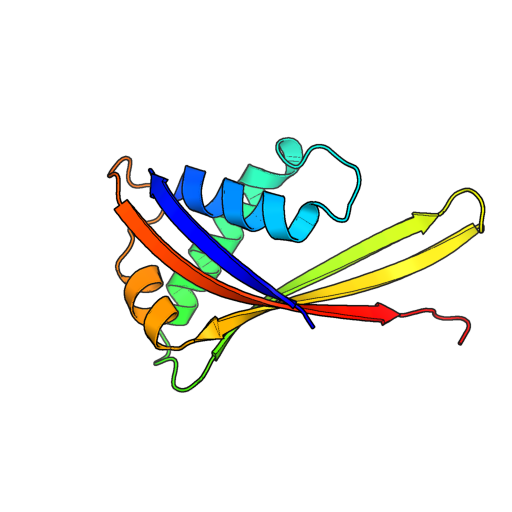 SER A 1 98 ? 5.549 5.595 -16.046 1.00 70.50 98 SER A CA 1
ATOM 723 C C . SER A 1 98 ? 4.525 4.672 -16.714 1.00 70.50 98 SER A C 1
ATOM 725 O O . SER A 1 98 ? 3.754 3.989 -16.038 1.00 70.50 98 SER A O 1
ATOM 727 N N . VAL A 1 99 ? 4.545 4.637 -18.049 1.00 76.25 99 VAL A N 1
ATOM 728 C CA . VAL A 1 99 ? 3.835 3.631 -18.861 1.00 76.25 99 VAL A CA 1
ATOM 729 C C . VAL A 1 99 ? 4.650 2.343 -19.020 1.00 76.25 99 VAL A C 1
ATOM 731 O O . VAL A 1 99 ? 4.230 1.431 -19.726 1.00 76.25 99 VAL A O 1
ATOM 734 N N . GLU A 1 100 ? 5.827 2.267 -18.394 1.00 83.25 100 GLU A N 1
ATOM 735 C CA . GLU A 1 100 ? 6.622 1.044 -18.341 1.00 83.25 100 GLU A CA 1
ATOM 736 C C . GLU A 1 100 ? 5.867 -0.068 -17.620 1.00 83.25 100 GLU A C 1
ATOM 738 O O . GLU A 1 100 ? 5.168 0.154 -16.627 1.00 83.25 100 GLU A O 1
ATOM 743 N N . HIS A 1 101 ? 6.039 -1.280 -18.137 1.00 84.88 101 HIS A N 1
ATOM 744 C CA . HIS A 1 101 ? 5.551 -2.486 -17.500 1.00 84.88 101 HIS A CA 1
ATOM 745 C C . HIS A 1 101 ? 6.610 -3.008 -16.535 1.00 84.88 101 HIS A C 1
ATOM 747 O O . HIS A 1 101 ? 7.782 -3.140 -16.889 1.00 84.88 101 HIS A O 1
ATOM 753 N N . TYR A 1 102 ? 6.169 -3.334 -15.330 1.00 83.62 102 TYR A N 1
ATOM 754 C CA . TYR A 1 102 ? 6.968 -3.955 -14.293 1.00 83.62 102 TYR A CA 1
ATOM 755 C C . TYR A 1 102 ? 6.399 -5.340 -14.023 1.00 83.62 102 TYR A C 1
ATOM 757 O O . TYR A 1 102 ? 5.185 -5.487 -13.865 1.00 83.62 102 TYR A O 1
ATOM 765 N N . SER A 1 103 ? 7.287 -6.326 -13.944 1.00 86.19 103 SER A N 1
ATOM 766 C CA . SER A 1 103 ? 6.954 -7.597 -13.316 1.00 86.19 103 SER A CA 1
ATOM 767 C C . SER A 1 103 ? 7.004 -7.406 -11.807 1.00 86.19 103 SER A C 1
ATOM 769 O O . SER A 1 103 ? 7.938 -6.779 -11.290 1.00 86.19 103 SER A O 1
ATOM 771 N N . TYR A 1 104 ? 5.981 -7.882 -11.109 1.00 85.38 104 TYR A N 1
ATOM 772 C CA . TYR A 1 104 ? 5.851 -7.732 -9.668 1.00 85.38 104 TYR A CA 1
ATOM 773 C C . TYR A 1 104 ? 5.451 -9.046 -9.016 1.00 85.38 104 TYR A C 1
ATOM 775 O O . TYR A 1 104 ? 4.703 -9.843 -9.574 1.00 85.38 104 TYR A O 1
ATOM 783 N N . ASP A 1 105 ? 5.974 -9.231 -7.813 1.00 88.94 105 ASP A N 1
ATOM 784 C CA . ASP A 1 105 ? 5.613 -10.275 -6.867 1.00 88.94 105 ASP A CA 1
ATOM 785 C C . ASP A 1 105 ? 5.863 -9.676 -5.483 1.00 88.94 105 ASP A C 1
ATOM 787 O O . ASP A 1 105 ? 7.004 -9.372 -5.116 1.00 88.94 105 ASP A O 1
ATOM 791 N N . TYR A 1 106 ? 4.787 -9.381 -4.758 1.00 88.25 106 TYR A N 1
ATOM 792 C CA . TYR A 1 106 ? 4.886 -8.822 -3.421 1.00 88.25 106 TYR A CA 1
ATOM 793 C C . TYR A 1 106 ? 3.836 -9.400 -2.487 1.00 88.25 106 TYR A C 1
ATOM 795 O O . TYR A 1 106 ? 2.721 -9.754 -2.869 1.00 88.25 106 TYR A O 1
ATOM 803 N N . LYS A 1 107 ? 4.195 -9.426 -1.203 1.00 91.06 107 LYS A N 1
ATOM 804 C CA . LYS A 1 107 ? 3.311 -9.859 -0.124 1.00 91.06 107 LYS A CA 1
ATOM 805 C C . LYS A 1 107 ? 2.980 -8.677 0.764 1.00 91.06 107 LYS A C 1
ATOM 807 O O . LYS A 1 107 ? 3.848 -7.860 1.063 1.00 91.06 107 LYS A O 1
ATOM 812 N N . PHE A 1 108 ? 1.750 -8.600 1.241 1.00 90.12 108 PHE A N 1
ATOM 813 C CA . PHE A 1 108 ? 1.341 -7.593 2.214 1.00 90.12 108 PHE A CA 1
ATOM 814 C C . PHE A 1 108 ? 0.385 -8.194 3.234 1.00 90.12 108 PHE A C 1
ATOM 816 O O . PHE A 1 108 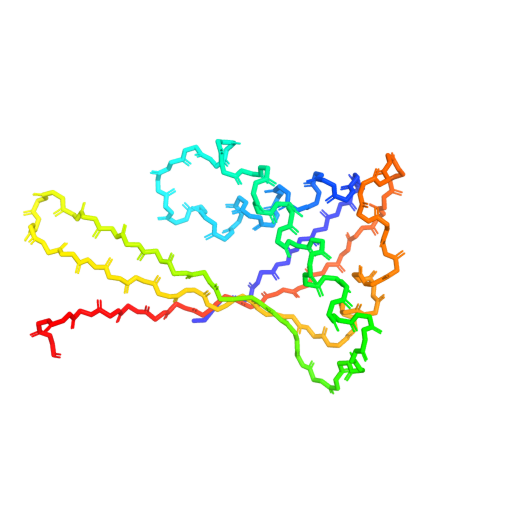? -0.262 -9.209 2.996 1.00 90.12 108 PHE A O 1
ATOM 823 N N . THR A 1 109 ? 0.322 -7.585 4.408 1.00 90.62 109 THR A N 1
ATOM 824 C CA . THR A 1 109 ? -0.573 -7.994 5.485 1.00 90.62 109 THR A CA 1
ATOM 825 C C . THR A 1 109 ? -1.627 -6.928 5.687 1.00 90.62 109 THR A C 1
ATOM 827 O O . THR A 1 109 ? -1.295 -5.750 5.790 1.00 90.62 109 THR A O 1
ATOM 830 N N . VAL A 1 110 ? -2.886 -7.355 5.791 1.00 87.25 110 VAL A N 1
ATOM 831 C CA . VAL A 1 110 ? -4.007 -6.491 6.167 1.00 87.25 110 VAL A CA 1
ATOM 832 C C . VAL A 1 110 ? -4.448 -6.814 7.593 1.00 87.25 110 VAL A C 1
ATOM 834 O O . VAL A 1 110 ? -4.734 -7.969 7.951 1.00 87.25 110 VAL A O 1
ATOM 837 N N . VAL A 1 111 ? -4.514 -5.777 8.423 1.00 87.06 111 VAL A N 1
ATOM 838 C CA . VAL A 1 111 ? -5.015 -5.832 9.797 1.00 87.06 111 VAL A CA 1
ATOM 839 C C . VAL A 1 111 ? -6.221 -4.915 9.920 1.00 87.06 111 VAL A C 1
ATOM 841 O O . VAL A 1 111 ? -6.109 -3.710 9.722 1.00 87.06 111 VAL A O 1
ATOM 844 N N . ASN A 1 112 ? -7.368 -5.494 10.271 1.00 83.38 112 ASN A N 1
ATOM 845 C CA . ASN A 1 112 ? -8.617 -4.762 10.453 1.00 83.38 112 ASN A CA 1
ATOM 846 C C . ASN A 1 112 ? -8.852 -4.479 11.938 1.00 83.38 112 ASN A C 1
ATOM 848 O O . ASN A 1 112 ? -8.835 -5.402 12.755 1.00 83.38 112 ASN A O 1
ATOM 852 N N . TYR A 1 113 ? -9.135 -3.223 12.258 1.00 81.31 113 TYR A N 1
ATOM 853 C CA . TYR A 1 113 ? -9.569 -2.754 13.566 1.00 81.31 113 TYR A CA 1
ATOM 854 C C . TYR A 1 113 ? -10.952 -2.132 13.416 1.00 81.31 113 TYR A C 1
ATOM 856 O O . TYR A 1 113 ? -11.101 -1.090 12.785 1.00 81.31 113 TYR A O 1
ATOM 864 N N . ASN A 1 114 ? -11.968 -2.768 13.988 1.00 76.00 114 ASN A N 1
ATOM 865 C CA . ASN A 1 114 ? -13.312 -2.204 14.022 1.00 76.00 114 ASN A CA 1
ATOM 866 C C . ASN A 1 114 ? -13.469 -1.406 15.312 1.00 76.00 114 ASN A C 1
ATOM 868 O O . ASN A 1 114 ? -13.303 -1.954 16.400 1.00 76.00 114 ASN A O 1
ATOM 872 N N . TYR A 1 115 ? -13.765 -0.119 15.176 1.00 71.50 115 TYR A N 1
ATOM 873 C CA . TYR A 1 115 ? -14.136 0.751 16.276 1.00 71.50 115 TYR A CA 1
ATOM 874 C C . TYR A 1 115 ? -15.659 0.869 16.323 1.00 71.50 115 TYR A C 1
ATOM 876 O O . TYR A 1 115 ? -16.281 1.400 15.397 1.00 71.50 115 TYR A O 1
ATOM 884 N N . ASP A 1 116 ? -16.236 0.365 17.410 1.00 70.19 116 ASP A N 1
ATOM 885 C CA . ASP A 1 116 ? -17.628 0.579 17.781 1.00 70.19 116 ASP A CA 1
ATOM 886 C C . ASP A 1 116 ? -17.658 1.587 18.944 1.00 70.19 116 ASP A C 1
ATOM 888 O O . ASP A 1 116 ? -17.167 1.278 20.030 1.00 70.19 116 ASP A O 1
ATOM 892 N N . PRO A 1 117 ? -18.197 2.805 18.755 1.00 65.88 117 PRO A N 1
ATOM 893 C CA . PRO A 1 117 ? -18.278 3.793 19.829 1.00 65.88 117 PRO A CA 1
ATOM 894 C C . PRO A 1 117 ? -19.216 3.378 20.978 1.00 65.88 117 PRO A C 1
ATOM 896 O O . PRO A 1 117 ? -19.292 4.095 21.975 1.00 65.88 117 PRO A O 1
ATOM 899 N N . THR A 1 118 ? -19.956 2.271 20.841 1.00 63.38 118 THR A N 1
ATOM 900 C CA . THR A 1 118 ? -20.901 1.757 21.843 1.00 63.38 118 THR A CA 1
ATOM 901 C C . THR A 1 118 ? -20.365 0.594 22.686 1.00 63.38 118 THR A C 1
ATOM 903 O O . THR A 1 118 ? -21.050 0.188 23.629 1.00 63.38 118 THR A O 1
ATOM 906 N N . SER A 1 119 ? -19.159 0.087 22.386 1.00 57.66 119 SER A N 1
ATOM 907 C CA . SER A 1 119 ? -18.487 -1.002 23.120 1.00 57.66 119 SER A CA 1
ATOM 908 C C . SER A 1 119 ? -17.480 -0.514 24.156 1.00 57.66 119 SER A C 1
ATOM 910 O O . SER A 1 119 ? -16.658 0.357 23.787 1.00 57.66 119 SER A O 1
#

Secondary structure (DSSP, 8-state):
-EEEEEEEEE-HHHHHHHHHHHHHTTS-S-SHHHHHHHHHHHHHHHHHHHHS--SSEEEEEEEEEEEETTTTEEEEEEEEEEEEHHHHHHHHHS-TT----EEEEEEEEEEEEEE-TT-

Sequence (119 aa):
MSQQEESGDGTAASINEQFFAAILAGLSGDVAPILGYLNQEMANIQVQTKKSKVTSEFGTVIGLISVMPVLNVVVTTFQYAYSSAETADWFTSVTCGSVEHYSYDYKFTVVNYNYDPTS

Radius of gyration: 15.5 Å; chains: 1; bounding box: 46×22×42 Å

Foldseek 3Di:
DDKDKDWDKFAPLVVQVVVVCVVCVVPPDDCVVCSVVSLVVLVVQLVVLVVDQFPFKGWDKDWDWDQPVVVNFTKIKIKTKMFTSVVSVVSNVHDRPDRDMDTDIGMIDIDIDIDGVVD

pLDDT: mean 79.87, std 8.89, range [54.47, 91.12]